Protein AF-A0A948QEV3-F1 (afdb_monomer_lite)

pLDDT: mean 84.81, std 11.42, range [57.59, 97.5]

Foldseek 3Di:
DDLVVLCVLLVQLVVLQVQLVVLQVVLVVVVVVVLVVQVPDPPNVVCVVVVPPPDCVSVVSNVSSVVSNVSSVVSNVVSVVVNVVVD

Secondary structure (DSSP, 8-state):
--HHHHHHHHHHHHHHHHHHHHHHHHHHHHHHHHHHHHTTSTT-HHHHHHT-S--HHHHHHHHHHHHHHHHHHHHHHHHHHHHHHH-

Structure (mmCIF, N/CA/C/O backbone):
data_AF-A0A948QEV3-F1
#
_entry.id   AF-A0A948QEV3-F1
#
loop_
_atom_site.group_PDB
_atom_site.id
_atom_site.type_symbol
_atom_site.label_atom_id
_atom_site.label_alt_id
_atom_site.label_comp_id
_atom_site.label_asym_id
_atom_site.label_entity_id
_atom_site.label_seq_id
_atom_site.pdbx_PDB_ins_code
_atom_site.Cartn_x
_atom_site.Cartn_y
_atom_site.Cartn_z
_atom_site.occupancy
_atom_site.B_iso_or_equiv
_atom_site.auth_seq_id
_atom_site.auth_comp_id
_atom_site.auth_asym_id
_atom_site.auth_atom_id
_atom_site.pdbx_PDB_model_num
ATOM 1 N N . MET A 1 1 ? 8.888 2.530 -25.308 1.00 60.50 1 MET A N 1
ATOM 2 C CA . MET A 1 1 ? 8.574 3.521 -24.251 1.00 60.50 1 MET A CA 1
ATOM 3 C C . MET A 1 1 ? 9.881 4.086 -23.731 1.00 60.50 1 MET A C 1
ATOM 5 O O . MET A 1 1 ? 10.871 3.365 -23.769 1.00 60.50 1 MET A O 1
ATOM 9 N N . LEU A 1 2 ? 9.923 5.350 -23.306 1.00 80.25 2 LEU A N 1
ATOM 10 C CA . LEU A 1 2 ? 11.145 5.923 -22.743 1.00 80.25 2 LEU A CA 1
ATOM 11 C C . LEU A 1 2 ? 11.421 5.246 -21.387 1.00 80.25 2 LEU A C 1
ATOM 13 O O . LEU A 1 2 ? 10.488 4.997 -20.625 1.00 80.25 2 LEU A O 1
ATOM 17 N N . ILE A 1 3 ? 12.689 5.020 -21.027 1.00 82.44 3 ILE A N 1
ATOM 18 C CA . ILE A 1 3 ? 13.089 4.550 -19.678 1.00 82.44 3 ILE A CA 1
ATOM 19 C C . ILE A 1 3 ? 12.457 5.426 -18.579 1.00 82.44 3 ILE A C 1
ATOM 21 O O . ILE A 1 3 ? 12.090 4.952 -17.506 1.00 82.44 3 ILE A O 1
ATOM 25 N N . ARG A 1 4 ? 12.252 6.712 -18.885 1.00 86.31 4 ARG A N 1
ATOM 26 C CA . ARG A 1 4 ? 11.574 7.686 -18.026 1.00 86.31 4 ARG A CA 1
ATOM 27 C C . ARG A 1 4 ? 10.131 7.294 -17.691 1.00 86.31 4 ARG A C 1
ATOM 29 O O . ARG A 1 4 ? 9.733 7.462 -16.546 1.00 86.31 4 ARG A O 1
ATOM 36 N N . ASP A 1 5 ? 9.382 6.731 -18.636 1.00 86.81 5 ASP A N 1
ATOM 37 C CA . ASP A 1 5 ? 8.000 6.284 -18.414 1.00 86.81 5 ASP A CA 1
ATOM 38 C C . ASP A 1 5 ? 7.962 5.064 -17.481 1.00 86.81 5 ASP A C 1
ATOM 40 O O . ASP A 1 5 ? 7.123 4.981 -16.583 1.00 86.81 5 ASP A O 1
ATOM 44 N N . CYS A 1 6 ? 8.931 4.152 -17.630 1.00 88.44 6 CYS A N 1
ATOM 45 C CA . CYS A 1 6 ? 9.082 2.992 -16.748 1.00 88.44 6 CYS A CA 1
ATOM 46 C C . CYS A 1 6 ? 9.427 3.426 -15.318 1.00 88.44 6 CYS A C 1
ATOM 48 O O . CYS A 1 6 ? 8.827 2.937 -14.363 1.00 88.44 6 CYS A O 1
ATOM 50 N N . LEU A 1 7 ? 10.339 4.392 -15.165 1.00 90.12 7 LEU A N 1
ATOM 51 C CA . LEU A 1 7 ? 10.686 4.964 -13.861 1.00 90.12 7 LEU A CA 1
ATOM 52 C C . LEU A 1 7 ? 9.496 5.665 -13.196 1.00 90.12 7 LEU A C 1
ATOM 54 O O . LEU A 1 7 ? 9.350 5.571 -11.980 1.00 90.12 7 LEU A O 1
ATOM 58 N N . ILE A 1 8 ? 8.628 6.327 -13.969 1.00 93.06 8 ILE A N 1
ATOM 59 C CA . ILE A 1 8 ? 7.402 6.939 -13.439 1.00 93.06 8 ILE A CA 1
ATOM 60 C C . ILE A 1 8 ? 6.452 5.858 -12.913 1.00 93.06 8 ILE A C 1
ATOM 62 O O . ILE A 1 8 ? 5.989 5.966 -11.780 1.00 93.06 8 ILE A O 1
ATOM 66 N N . LEU A 1 9 ? 6.198 4.796 -13.686 1.00 93.06 9 LEU A N 1
ATOM 67 C CA . LEU A 1 9 ? 5.339 3.686 -13.253 1.00 93.06 9 LEU A CA 1
ATOM 68 C C . LEU A 1 9 ? 5.879 3.005 -11.992 1.00 93.06 9 LEU A C 1
ATOM 70 O O . LEU A 1 9 ? 5.128 2.773 -11.044 1.00 93.06 9 LEU A O 1
ATOM 74 N N . ILE A 1 10 ? 7.187 2.745 -11.957 1.00 94.25 10 ILE A N 1
ATOM 75 C CA . ILE A 1 10 ? 7.849 2.131 -10.805 1.00 94.25 10 ILE A CA 1
ATOM 76 C C . ILE A 1 10 ? 7.782 3.055 -9.584 1.00 94.25 10 ILE A C 1
ATOM 78 O O . ILE A 1 10 ? 7.450 2.603 -8.490 1.00 94.25 10 ILE A O 1
ATOM 82 N N . GLY A 1 11 ? 8.050 4.350 -9.764 1.00 95.81 11 GLY A N 1
ATOM 83 C CA . GLY A 1 11 ? 8.013 5.338 -8.688 1.00 95.81 11 GLY A CA 1
ATOM 84 C C . GLY A 1 11 ? 6.617 5.510 -8.090 1.00 95.81 11 GLY A C 1
ATOM 85 O O . GLY A 1 11 ? 6.458 5.452 -6.871 1.00 95.81 11 GLY A O 1
ATOM 86 N N . VAL A 1 12 ? 5.590 5.664 -8.932 1.00 96.56 12 VAL A N 1
ATOM 87 C CA . VAL A 1 12 ? 4.194 5.794 -8.481 1.00 96.56 12 VAL A CA 1
ATOM 88 C C . VAL A 1 12 ? 3.703 4.493 -7.843 1.00 96.56 12 VAL A C 1
ATOM 90 O O . VAL A 1 12 ? 3.067 4.536 -6.790 1.00 96.56 12 VAL A O 1
ATOM 93 N N . GLY A 1 13 ? 4.037 3.338 -8.425 1.00 96.38 13 GLY A N 1
ATOM 94 C CA . GLY A 1 13 ? 3.700 2.033 -7.858 1.00 96.38 13 GLY A CA 1
ATOM 95 C C . GLY A 1 13 ? 4.337 1.808 -6.486 1.00 96.38 13 GLY A C 1
ATOM 96 O O . GLY A 1 13 ? 3.658 1.412 -5.537 1.00 96.38 13 GLY A O 1
ATOM 97 N N . GLY A 1 14 ? 5.621 2.149 -6.351 1.00 96.50 14 GLY A N 1
ATOM 98 C CA . GLY A 1 14 ? 6.339 2.113 -5.080 1.00 96.50 14 GLY A CA 1
ATOM 99 C C . GLY A 1 14 ? 5.724 3.041 -4.031 1.00 96.50 14 GLY A C 1
ATOM 100 O O . GLY A 1 14 ? 5.512 2.622 -2.894 1.00 96.50 14 GLY A O 1
ATOM 101 N N . LEU A 1 15 ? 5.362 4.270 -4.412 1.00 97.19 15 LEU A N 1
ATOM 102 C CA . LEU A 1 15 ? 4.688 5.216 -3.518 1.00 97.19 15 LEU A CA 1
ATOM 103 C C . LEU A 1 15 ? 3.356 4.657 -2.996 1.00 97.19 15 LEU A C 1
ATOM 105 O O . LEU A 1 15 ? 3.101 4.697 -1.792 1.00 97.19 15 LEU A O 1
ATOM 109 N N . PHE A 1 16 ? 2.527 4.100 -3.883 1.00 96.69 16 PHE A N 1
ATOM 110 C CA . PHE A 1 16 ? 1.249 3.487 -3.511 1.00 96.69 16 PHE A CA 1
ATOM 111 C C . PHE A 1 16 ? 1.422 2.305 -2.556 1.00 96.69 16 PHE A C 1
ATOM 113 O O . PHE A 1 16 ? 0.664 2.176 -1.595 1.00 96.69 16 PHE A O 1
ATOM 120 N N . LEU A 1 17 ? 2.448 1.479 -2.771 1.00 96.56 17 LEU A N 1
ATOM 121 C CA . LEU A 1 17 ? 2.776 0.380 -1.867 1.00 96.56 17 LEU A CA 1
ATOM 122 C C . LEU A 1 17 ? 3.168 0.871 -0.476 1.00 96.56 17 LEU A C 1
ATOM 124 O O . LEU A 1 17 ? 2.645 0.364 0.515 1.00 96.56 17 LEU A O 1
ATOM 128 N N . VAL A 1 18 ? 4.049 1.871 -0.391 1.00 97.50 18 VAL A N 1
ATOM 129 C CA . VAL A 1 18 ? 4.491 2.429 0.895 1.00 97.50 18 VAL A CA 1
ATOM 130 C C . VAL A 1 18 ? 3.305 3.006 1.664 1.00 97.50 18 VAL A C 1
ATOM 132 O O . VAL A 1 18 ? 3.103 2.661 2.829 1.00 97.50 18 VAL A O 1
ATOM 135 N N . ILE A 1 19 ? 2.482 3.832 1.012 1.00 96.62 19 ILE A N 1
ATOM 136 C CA . ILE A 1 19 ? 1.295 4.427 1.640 1.00 96.62 19 ILE A CA 1
ATOM 137 C C . ILE A 1 19 ? 0.302 3.338 2.056 1.00 96.62 19 ILE A C 1
ATOM 139 O O . ILE A 1 19 ? -0.204 3.369 3.177 1.00 96.62 19 ILE A O 1
ATOM 143 N N . GLY A 1 20 ? 0.051 2.350 1.197 1.00 95.69 20 GLY A N 1
ATOM 144 C CA . GLY A 1 20 ? -0.881 1.267 1.489 1.00 95.69 20 GLY A CA 1
ATOM 145 C C . GLY A 1 20 ? -0.456 0.412 2.689 1.00 95.69 20 GLY A C 1
ATOM 146 O O . GLY A 1 20 ? -1.282 0.108 3.550 1.00 95.69 20 GLY A O 1
ATOM 147 N N . ILE A 1 21 ? 0.839 0.099 2.812 1.00 95.81 21 ILE A N 1
ATOM 148 C CA . ILE A 1 21 ? 1.401 -0.612 3.973 1.00 95.81 21 ILE A CA 1
ATOM 149 C C . ILE A 1 21 ? 1.272 0.235 5.245 1.00 95.81 21 ILE A C 1
ATOM 151 O O . ILE A 1 21 ? 0.866 -0.281 6.291 1.00 95.81 21 ILE A O 1
ATOM 155 N N . LEU A 1 22 ? 1.576 1.534 5.174 1.00 95.50 22 LEU A N 1
ATOM 156 C CA . LEU A 1 22 ? 1.419 2.445 6.311 1.00 95.50 22 LEU A CA 1
ATOM 157 C C . LEU A 1 22 ? -0.043 2.526 6.767 1.00 95.50 22 LEU A C 1
ATOM 159 O O . LEU A 1 22 ? -0.316 2.389 7.956 1.00 95.50 22 LEU A O 1
ATOM 163 N N . MET A 1 23 ? -0.992 2.661 5.839 1.00 92.81 23 MET A N 1
ATOM 164 C CA . MET A 1 23 ? -2.423 2.684 6.159 1.00 92.81 23 MET A CA 1
ATOM 165 C C . MET A 1 23 ? -2.897 1.367 6.777 1.00 92.81 23 MET A C 1
ATOM 167 O O . MET A 1 23 ? -3.586 1.377 7.796 1.00 92.81 23 MET A O 1
ATOM 171 N N . TYR A 1 24 ? -2.496 0.229 6.207 1.00 92.81 24 TYR A N 1
ATOM 172 C CA . TYR A 1 24 ? -2.873 -1.084 6.727 1.00 92.81 24 TYR A CA 1
ATOM 173 C C . TYR A 1 24 ? -2.323 -1.324 8.140 1.00 92.81 24 TYR A C 1
ATOM 175 O O . TYR A 1 24 ? -3.048 -1.770 9.034 1.00 92.81 24 TYR A O 1
ATOM 183 N N . THR A 1 25 ? -1.046 -1.001 8.365 1.00 91.94 25 THR A N 1
ATOM 184 C CA . THR A 1 25 ? -0.405 -1.165 9.678 1.00 91.94 25 THR A CA 1
ATOM 185 C C . THR A 1 25 ? -0.979 -0.212 10.720 1.00 91.94 25 THR A C 1
ATOM 187 O O . THR A 1 25 ? -1.184 -0.628 11.860 1.00 91.94 25 THR A O 1
ATOM 190 N N . TRP A 1 26 ? -1.304 1.027 10.344 1.00 91.38 26 TRP A N 1
ATOM 191 C CA . TRP A 1 26 ? -1.957 1.975 11.243 1.00 91.38 26 TRP A CA 1
ATOM 192 C C . TRP A 1 26 ? -3.379 1.531 11.586 1.00 91.38 26 TRP A C 1
ATOM 194 O O . TRP A 1 26 ? -3.712 1.444 12.763 1.00 91.38 26 TRP A O 1
ATOM 204 N N . GLY A 1 27 ? -4.181 1.126 10.597 1.00 89.19 27 GLY A N 1
ATOM 205 C CA . GLY A 1 27 ? -5.521 0.588 10.843 1.00 89.19 27 GLY A CA 1
ATOM 206 C C . GLY A 1 27 ? -5.504 -0.637 11.761 1.00 89.19 27 GLY A C 1
ATOM 207 O O . GLY A 1 27 ? -6.380 -0.791 12.606 1.00 89.19 27 GLY A O 1
ATOM 208 N N . LYS A 1 28 ? -4.478 -1.496 11.656 1.00 86.69 28 LYS A N 1
ATOM 209 C CA . LYS A 1 28 ? -4.285 -2.625 12.580 1.00 86.69 28 LYS A CA 1
ATOM 210 C C . LYS A 1 28 ? -3.921 -2.167 13.995 1.00 86.69 28 LYS A C 1
ATOM 212 O O . LYS A 1 28 ? -4.519 -2.655 14.945 1.00 86.69 28 LYS A O 1
ATOM 217 N N . ARG A 1 29 ? -2.989 -1.219 14.137 1.00 87.25 29 ARG A N 1
ATOM 218 C CA . ARG A 1 29 ? -2.603 -0.666 15.448 1.00 87.25 29 ARG A CA 1
ATOM 219 C C . ARG A 1 29 ? -3.763 0.027 16.156 1.00 87.25 29 ARG A C 1
ATOM 221 O O . ARG A 1 29 ? -3.864 -0.085 17.372 1.00 87.25 29 ARG A O 1
ATOM 228 N N . GLU A 1 30 ? -4.617 0.717 15.407 1.00 85.19 30 GLU A N 1
ATOM 229 C CA . GLU A 1 30 ? -5.784 1.406 15.959 1.00 85.19 30 GLU A CA 1
ATOM 230 C C . GLU A 1 30 ? -6.790 0.405 16.544 1.00 85.19 30 GLU A C 1
ATOM 232 O O . GLU A 1 30 ? -7.248 0.580 17.672 1.00 85.19 30 GLU A O 1
ATOM 237 N N . GLU A 1 31 ? -7.067 -0.694 15.831 1.00 83.75 31 GLU A N 1
ATOM 238 C CA . GLU A 1 31 ? -7.901 -1.777 16.369 1.00 83.75 31 GLU A CA 1
ATOM 239 C C . GLU A 1 31 ? -7.280 -2.420 17.606 1.00 83.75 31 GLU A C 1
ATOM 241 O O . GLU A 1 31 ? -7.954 -2.559 18.624 1.00 83.75 31 GLU A O 1
ATOM 246 N N . ASP A 1 32 ? -5.996 -2.781 17.544 1.00 82.50 32 ASP A N 1
ATOM 247 C CA . ASP A 1 32 ? -5.312 -3.455 18.651 1.00 82.50 32 ASP A CA 1
ATOM 248 C C . ASP A 1 32 ? -5.289 -2.574 19.916 1.00 82.50 32 ASP A C 1
ATOM 250 O O . ASP A 1 32 ? -5.506 -3.062 21.028 1.00 82.50 32 ASP A O 1
ATOM 254 N N . SER A 1 33 ? -5.065 -1.265 19.757 1.00 83.25 33 SER A N 1
ATOM 255 C CA . SER A 1 33 ? -5.119 -0.292 20.853 1.00 83.25 33 SER A CA 1
ATOM 256 C C . SER A 1 33 ? -6.527 -0.191 21.443 1.00 83.25 33 SER A C 1
ATOM 258 O O . SER A 1 33 ? -6.690 -0.245 22.662 1.00 83.25 33 SER A O 1
ATOM 260 N N . TYR A 1 34 ? -7.552 -0.120 20.590 1.00 77.19 34 TYR A N 1
ATOM 261 C CA . TYR A 1 34 ? -8.945 -0.043 21.022 1.00 77.19 34 TYR A CA 1
ATOM 262 C C . TYR A 1 34 ? -9.367 -1.275 21.829 1.00 77.19 34 TYR A C 1
ATOM 264 O O . TYR A 1 34 ? -9.834 -1.140 22.961 1.00 77.19 34 TYR A O 1
ATOM 272 N N . TYR A 1 35 ? -9.136 -2.483 21.302 1.00 74.06 35 TYR A N 1
ATOM 273 C CA . TYR A 1 35 ? -9.477 -3.721 22.010 1.00 74.06 35 TYR A CA 1
ATOM 274 C C . TYR A 1 35 ? -8.738 -3.841 23.345 1.00 74.06 35 TYR A C 1
ATOM 276 O O . TYR A 1 35 ? -9.297 -4.338 24.325 1.00 74.06 35 TYR A O 1
ATOM 284 N N . ARG A 1 36 ? -7.497 -3.344 23.417 1.00 79.81 36 ARG A N 1
ATOM 285 C CA . ARG A 1 36 ? -6.715 -3.332 24.655 1.00 79.81 36 ARG A CA 1
ATOM 286 C C . ARG A 1 36 ? -7.293 -2.391 25.712 1.00 79.81 36 ARG A C 1
ATOM 288 O O . ARG A 1 36 ? -7.207 -2.715 26.893 1.00 79.81 36 ARG A O 1
ATOM 295 N N . GLU A 1 37 ? -7.855 -1.251 25.324 1.00 78.94 37 GLU A N 1
ATOM 296 C CA . GLU A 1 37 ? -8.507 -0.326 26.260 1.00 78.94 37 GLU A CA 1
ATOM 297 C C . GLU A 1 37 ? -9.878 -0.841 26.721 1.00 78.94 37 GLU A C 1
ATOM 299 O O . GLU A 1 37 ? -10.184 -0.762 27.912 1.00 78.94 37 GLU A O 1
ATOM 304 N N . VAL A 1 38 ? -10.661 -1.465 25.832 1.00 75.94 38 VAL A N 1
ATOM 305 C CA . VAL A 1 38 ? -11.926 -2.132 26.205 1.00 75.94 38 VAL A CA 1
ATOM 306 C C . VAL A 1 38 ? -11.671 -3.258 27.211 1.00 75.94 38 VAL A C 1
ATOM 308 O O . VAL A 1 38 ? -12.329 -3.322 28.245 1.00 75.94 38 VAL A O 1
ATOM 311 N N . ALA A 1 39 ? -10.648 -4.090 26.988 1.00 71.38 39 ALA A N 1
ATOM 312 C CA . ALA A 1 39 ? -10.300 -5.187 27.895 1.00 71.38 39 ALA A CA 1
ATOM 313 C C . ALA A 1 39 ? -9.878 -4.732 29.310 1.00 71.38 39 ALA A C 1
ATOM 315 O O . ALA A 1 39 ? -9.926 -5.524 30.250 1.00 71.38 39 ALA A O 1
ATOM 316 N N . LYS A 1 40 ? -9.457 -3.471 29.483 1.00 77.69 40 LYS A N 1
ATOM 317 C CA . LYS A 1 40 ? -9.086 -2.904 30.791 1.00 77.69 40 LYS A CA 1
ATOM 318 C C . LYS A 1 40 ? -10.275 -2.325 31.561 1.00 77.69 40 L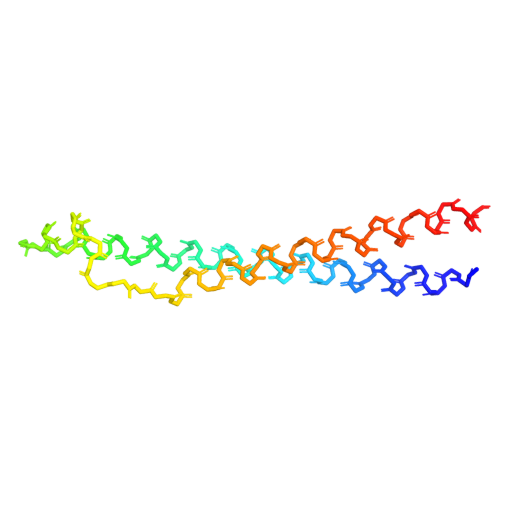YS A C 1
ATOM 320 O O . LYS A 1 40 ? -10.117 -2.033 32.746 1.00 77.69 40 LYS A O 1
ATOM 325 N N . ARG A 1 41 ? -11.441 -2.128 30.929 1.00 73.06 41 ARG A N 1
ATOM 326 C CA . ARG A 1 41 ? -12.638 -1.614 31.612 1.00 73.06 41 ARG A CA 1
ATOM 327 C C . ARG A 1 41 ? -13.315 -2.727 32.426 1.00 73.06 41 ARG A C 1
ATOM 329 O O . ARG A 1 41 ? -13.791 -3.703 31.844 1.00 73.06 41 ARG A O 1
ATOM 336 N N . PRO A 1 42 ? -13.402 -2.606 33.764 1.00 63.47 42 PRO A N 1
ATOM 337 C CA . PRO A 1 42 ? -14.092 -3.597 34.580 1.00 63.47 42 PRO A CA 1
ATOM 338 C C . PRO A 1 42 ? -15.604 -3.562 34.307 1.00 63.47 42 PRO A C 1
ATOM 340 O O . PRO A 1 42 ? -16.225 -2.504 34.367 1.00 63.47 42 PRO A O 1
ATOM 343 N N . GLY A 1 43 ? -16.189 -4.729 34.025 1.00 66.38 43 GLY A N 1
ATOM 344 C CA . GLY A 1 43 ? -17.634 -4.905 33.816 1.00 66.38 43 GLY A CA 1
ATOM 345 C C . GLY A 1 43 ? -18.122 -4.790 32.368 1.00 66.38 43 GLY A C 1
ATOM 346 O O . GLY A 1 43 ? -19.293 -5.059 32.122 1.00 66.38 43 GLY A O 1
ATOM 347 N N . ASP A 1 44 ? -17.248 -4.462 31.410 1.00 64.31 44 ASP A N 1
ATOM 348 C CA . ASP A 1 44 ? -17.627 -4.218 30.008 1.00 64.31 44 ASP A CA 1
ATOM 349 C C . ASP A 1 44 ? -17.229 -5.371 29.069 1.00 64.31 44 ASP A C 1
ATOM 351 O O . ASP A 1 44 ? -1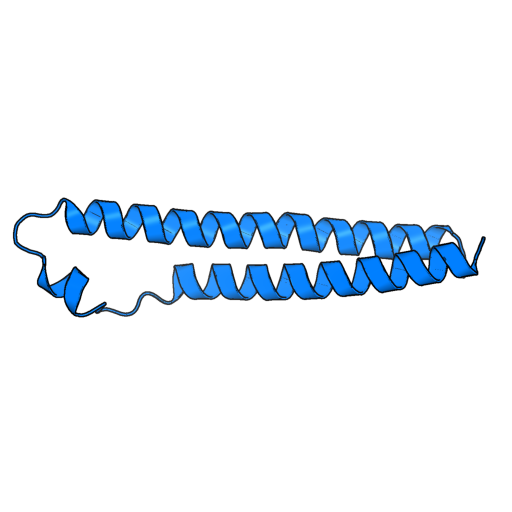6.666 -5.206 27.988 1.00 64.31 44 ASP A O 1
ATOM 355 N N . THR A 1 45 ? -17.487 -6.604 29.508 1.00 66.94 45 THR A N 1
ATOM 356 C CA . THR A 1 45 ? -17.249 -7.807 28.690 1.00 66.94 45 THR A CA 1
ATOM 357 C C . THR A 1 45 ? -18.280 -7.933 27.568 1.00 66.94 45 THR A C 1
ATOM 359 O O . THR A 1 45 ? -18.047 -8.636 26.586 1.00 66.94 45 THR A O 1
ATOM 362 N N . ARG A 1 46 ? -19.421 -7.243 27.701 1.00 67.44 46 ARG A N 1
ATOM 363 C CA . ARG A 1 46 ? -20.514 -7.287 26.730 1.00 67.44 46 ARG A CA 1
ATOM 364 C C . ARG A 1 46 ? -20.129 -6.613 25.419 1.00 67.44 46 ARG A C 1
ATOM 366 O O . ARG A 1 4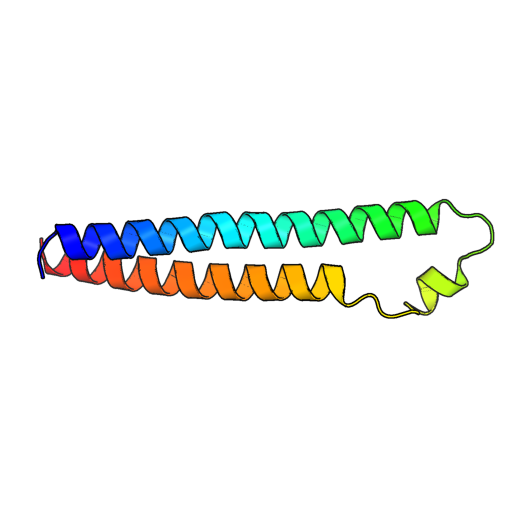6 ? -20.328 -7.221 24.378 1.00 67.44 46 ARG A O 1
ATOM 373 N N . GLU A 1 47 ? -19.507 -5.433 25.464 1.00 66.81 47 GLU A N 1
ATOM 374 C CA . GLU A 1 47 ? -19.034 -4.728 24.262 1.00 66.81 47 GLU A CA 1
ATOM 375 C C . GLU A 1 47 ? -17.947 -5.534 23.519 1.00 66.81 47 GLU A C 1
ATOM 377 O O . GLU A 1 47 ? -17.961 -5.617 22.290 1.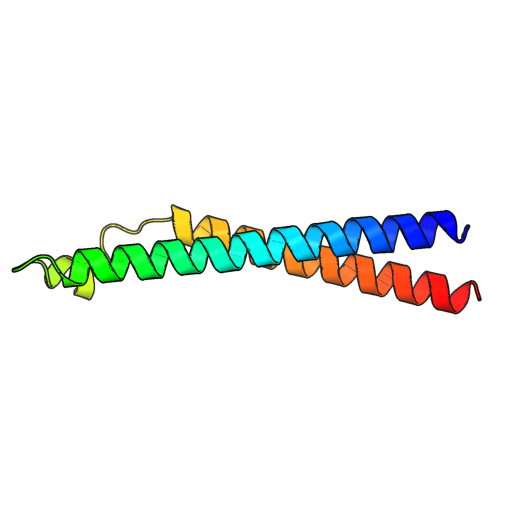00 66.81 47 GLU A O 1
ATOM 382 N N . PHE A 1 48 ? -17.070 -6.231 24.255 1.00 66.94 48 PHE A N 1
ATOM 383 C CA . PHE A 1 48 ? -16.064 -7.130 23.674 1.00 66.94 48 PHE A CA 1
ATOM 384 C C . PHE A 1 48 ? -16.680 -8.381 23.019 1.00 66.94 48 PHE A C 1
ATOM 386 O O . PHE A 1 48 ? -16.254 -8.791 21.940 1.00 66.94 48 PHE A O 1
ATOM 393 N N . MET A 1 49 ? -17.688 -8.995 23.649 1.00 67.50 49 MET A N 1
ATOM 394 C CA . MET A 1 49 ? -18.363 -10.178 23.101 1.00 67.50 49 MET A CA 1
ATOM 395 C C . MET A 1 49 ? -19.296 -9.837 21.931 1.00 67.50 49 MET A C 1
ATOM 397 O O . MET A 1 49 ? -19.338 -10.581 20.954 1.00 67.50 49 MET A O 1
ATOM 401 N N . GLU A 1 50 ? -20.026 -8.722 22.007 1.00 71.25 50 GLU A N 1
ATOM 402 C CA . GLU A 1 50 ? -21.050 -8.345 21.024 1.00 71.25 50 GLU A CA 1
ATOM 403 C C . GLU A 1 50 ? -20.474 -7.619 19.795 1.00 71.25 50 GLU A C 1
ATOM 405 O O . GLU A 1 50 ? -21.189 -7.478 18.804 1.00 71.25 50 GLU A O 1
ATOM 410 N N . HIS A 1 51 ? -19.204 -7.175 19.819 1.00 65.81 51 HIS A N 1
ATOM 411 C CA . HIS A 1 51 ? -18.593 -6.357 18.750 1.00 65.81 51 HIS A CA 1
ATOM 412 C C . HIS A 1 51 ? -19.491 -5.175 18.332 1.00 65.81 51 HIS A C 1
ATOM 414 O O . HIS A 1 51 ? -19.558 -4.781 17.163 1.00 65.81 51 HIS A O 1
ATOM 420 N N . TRP A 1 52 ? -20.222 -4.625 19.301 1.00 57.59 52 TRP A N 1
ATOM 421 C CA . TRP A 1 52 ? -21.246 -3.617 19.085 1.00 57.59 52 TRP A CA 1
ATOM 422 C C . TRP A 1 52 ? -20.949 -2.402 19.963 1.00 57.59 52 TRP A C 1
ATOM 424 O O . TRP A 1 52 ? -20.770 -2.582 21.165 1.00 57.59 52 TRP A O 1
ATOM 434 N N . PRO A 1 53 ? -20.926 -1.173 19.415 1.00 67.75 53 PRO A N 1
ATOM 435 C CA . PRO A 1 53 ? -21.323 -0.784 18.060 1.00 67.75 53 PRO A CA 1
ATOM 436 C C . PRO A 1 53 ? -20.247 -1.061 16.989 1.00 67.75 53 PRO A C 1
ATOM 438 O O . PRO A 1 53 ? -19.054 -0.906 17.257 1.00 67.75 53 PRO A O 1
ATOM 441 N N . PRO A 1 54 ? -20.641 -1.388 15.742 1.00 64.12 54 PRO A N 1
ATOM 442 C CA . PRO A 1 54 ? -19.695 -1.547 14.644 1.00 64.12 54 PRO A CA 1
ATOM 443 C C . PRO A 1 54 ? -18.970 -0.221 14.382 1.00 64.12 54 PRO A C 1
ATOM 445 O O . PRO A 1 54 ? -19.595 0.798 14.082 1.00 64.12 54 PRO A O 1
ATOM 448 N N . ARG A 1 55 ? -17.637 -0.220 14.492 1.00 67.88 55 ARG A N 1
ATOM 449 C CA . ARG A 1 55 ? -16.790 0.945 14.194 1.00 67.88 55 ARG A CA 1
ATOM 450 C C . ARG A 1 55 ? -16.195 0.792 12.787 1.00 67.88 55 ARG A C 1
ATOM 452 O O . ARG A 1 55 ? -15.223 0.062 12.618 1.00 67.88 55 ARG A O 1
ATOM 459 N N . PRO A 1 56 ? -16.735 1.479 11.763 1.00 71.50 56 PRO A N 1
ATOM 460 C CA . PRO A 1 56 ? -16.292 1.299 10.377 1.00 71.50 56 PRO A CA 1
ATOM 461 C C . PRO A 1 56 ? -14.925 1.934 10.079 1.00 71.50 56 PRO A C 1
ATOM 463 O O . PRO A 1 56 ? -14.313 1.614 9.067 1.00 71.50 56 PRO A O 1
ATOM 466 N N . GLN A 1 57 ? -14.439 2.834 10.938 1.00 72.94 57 GLN A N 1
ATOM 467 C CA . GLN A 1 57 ? -13.231 3.641 10.719 1.00 72.94 57 GLN A CA 1
ATOM 468 C C . GLN A 1 57 ? -11.941 2.810 10.556 1.00 72.94 57 GLN A C 1
ATOM 470 O O . GLN A 1 57 ? -11.275 2.972 9.529 1.00 72.94 57 GLN A O 1
ATOM 475 N N . PRO A 1 58 ? -11.581 1.897 11.483 1.00 77.44 58 PRO A N 1
ATOM 476 C CA . PRO A 1 58 ? -10.385 1.072 11.311 1.00 77.44 58 PRO A CA 1
ATOM 477 C C . PRO A 1 58 ? -10.495 0.099 10.129 1.00 77.44 58 PRO A C 1
ATOM 479 O O . PRO A 1 58 ? -9.535 -0.071 9.373 1.00 77.44 58 PRO A O 1
ATOM 482 N N . GLY A 1 59 ? -11.683 -0.476 9.915 1.00 78.94 59 GLY A N 1
ATOM 483 C CA . GLY A 1 59 ? -11.952 -1.354 8.776 1.00 78.94 59 GLY A CA 1
ATOM 484 C C . GLY A 1 59 ? -11.778 -0.635 7.436 1.00 78.94 59 GLY A C 1
ATOM 485 O O . GLY A 1 59 ? -11.097 -1.143 6.547 1.00 78.94 59 GLY A O 1
ATOM 486 N N . ALA A 1 60 ? -12.313 0.581 7.303 1.00 85.50 60 ALA A N 1
ATOM 487 C CA . ALA A 1 60 ? -12.184 1.389 6.092 1.00 85.50 60 ALA A CA 1
ATOM 488 C C . ALA A 1 60 ? -10.721 1.741 5.779 1.00 85.50 60 ALA A C 1
ATOM 490 O O . ALA A 1 60 ? -10.304 1.645 4.624 1.00 85.50 60 ALA A O 1
ATOM 491 N N . LEU A 1 61 ? -9.921 2.087 6.796 1.00 87.88 61 LEU A N 1
ATOM 492 C CA . LEU A 1 61 ? -8.504 2.415 6.613 1.00 87.88 61 LEU A CA 1
ATOM 493 C C . LEU A 1 61 ? -7.686 1.196 6.158 1.00 87.88 61 LEU A C 1
ATOM 495 O O . LEU A 1 61 ? -6.841 1.311 5.269 1.00 87.88 61 LEU A O 1
ATOM 499 N N . LYS A 1 62 ? -7.979 0.010 6.706 1.00 88.38 62 LYS A N 1
ATOM 500 C CA . LYS A 1 62 ? -7.364 -1.247 6.261 1.00 88.38 62 LYS A CA 1
ATOM 501 C C . LYS A 1 62 ? -7.739 -1.597 4.827 1.00 88.38 62 LYS A C 1
ATOM 503 O O . LYS A 1 62 ? -6.853 -1.944 4.051 1.00 88.38 62 LYS A O 1
ATOM 508 N N . ILE A 1 63 ? -9.020 -1.488 4.468 1.00 91.00 63 ILE A N 1
ATOM 509 C CA . ILE A 1 63 ? -9.504 -1.780 3.109 1.00 91.00 63 ILE A CA 1
ATOM 510 C C . ILE A 1 63 ? -8.857 -0.823 2.103 1.00 91.00 63 ILE A C 1
ATOM 512 O O . ILE A 1 63 ? -8.333 -1.273 1.086 1.00 91.00 63 ILE A O 1
ATOM 516 N N . GLY A 1 64 ? -8.810 0.476 2.416 1.00 92.31 64 GLY A N 1
ATOM 517 C CA . GLY A 1 64 ? -8.107 1.468 1.601 1.00 92.31 64 GLY A CA 1
ATOM 518 C C . GLY A 1 64 ? -6.622 1.138 1.427 1.00 92.31 64 GLY A C 1
ATOM 519 O O . GLY A 1 64 ? -6.112 1.174 0.308 1.00 92.31 64 GLY A O 1
ATOM 520 N N . GLY A 1 65 ? -5.949 0.723 2.507 1.00 94.00 65 GLY A N 1
ATOM 521 C CA . GLY A 1 65 ? -4.558 0.269 2.467 1.00 94.00 65 GLY A CA 1
ATOM 522 C C . GLY A 1 65 ? -4.344 -0.954 1.568 1.00 94.00 65 GLY A C 1
ATOM 523 O O . GLY A 1 65 ? -3.425 -0.957 0.753 1.00 94.00 65 GLY A O 1
ATOM 524 N N . VAL A 1 66 ? -5.217 -1.964 1.647 1.00 96.31 66 VAL A N 1
ATOM 525 C CA . VAL A 1 66 ? -5.152 -3.166 0.792 1.00 96.31 66 VAL A CA 1
ATOM 526 C C . VAL A 1 66 ? -5.349 -2.817 -0.684 1.00 96.31 66 VAL A C 1
ATOM 528 O O . VAL A 1 66 ? -4.598 -3.303 -1.530 1.00 96.31 66 VAL A O 1
ATOM 531 N N . ILE A 1 67 ? -6.307 -1.942 -1.005 1.00 96.06 67 ILE A N 1
ATOM 532 C CA . ILE A 1 67 ? -6.533 -1.478 -2.383 1.00 96.06 67 ILE A CA 1
ATOM 533 C C . ILE A 1 67 ? -5.301 -0.723 -2.900 1.00 96.06 67 ILE A C 1
ATOM 535 O O . ILE A 1 67 ? -4.855 -0.966 -4.022 1.00 96.06 67 ILE A O 1
ATOM 539 N N . ALA A 1 68 ? -4.710 0.150 -2.079 1.00 96.69 68 ALA A N 1
ATOM 540 C CA . ALA A 1 68 ? -3.502 0.887 -2.442 1.00 96.69 68 ALA A CA 1
ATOM 541 C C . ALA A 1 68 ? -2.299 -0.043 -2.683 1.00 96.69 68 ALA A C 1
ATOM 543 O O . ALA A 1 68 ? -1.578 0.139 -3.663 1.00 96.69 68 ALA A O 1
ATOM 544 N N . ILE A 1 69 ? -2.121 -1.075 -1.849 1.00 97.00 69 ILE A N 1
ATOM 545 C CA . ILE A 1 69 ? -1.096 -2.115 -2.033 1.00 97.00 69 ILE A CA 1
ATOM 546 C C . ILE A 1 69 ? -1.300 -2.845 -3.363 1.00 97.00 69 ILE A C 1
ATOM 548 O O . ILE A 1 69 ? -0.345 -3.008 -4.121 1.00 97.00 69 ILE A O 1
ATOM 552 N N . ALA A 1 70 ? -2.533 -3.262 -3.663 1.00 97.44 70 ALA A N 1
ATOM 553 C CA . ALA A 1 70 ? -2.846 -3.971 -4.900 1.00 97.44 70 ALA A CA 1
ATOM 554 C C . ALA A 1 70 ? -2.538 -3.110 -6.136 1.00 97.44 70 ALA A C 1
ATOM 556 O O . ALA A 1 70 ? -1.851 -3.568 -7.050 1.00 97.44 70 ALA A O 1
ATOM 557 N N . LEU A 1 71 ? -2.973 -1.846 -6.139 1.00 96.94 71 LEU A N 1
ATOM 558 C CA . LEU A 1 71 ? -2.690 -0.900 -7.224 1.00 96.94 71 LEU A CA 1
ATOM 559 C C . LEU A 1 71 ? -1.188 -0.639 -7.379 1.00 96.94 71 LEU A C 1
ATOM 561 O O . LEU A 1 71 ? -0.667 -0.692 -8.492 1.00 96.94 71 LEU A O 1
ATOM 565 N N . GLY A 1 72 ? -0.481 -0.408 -6.271 1.00 96.94 72 GLY A N 1
ATOM 566 C CA . GLY A 1 72 ? 0.965 -0.203 -6.284 1.00 96.94 72 GLY A CA 1
ATOM 567 C C . GLY A 1 72 ? 1.725 -1.416 -6.826 1.00 96.94 72 GLY A C 1
ATOM 568 O O . GLY A 1 72 ? 2.639 -1.261 -7.635 1.00 96.94 72 GLY A O 1
ATOM 569 N N . GLY A 1 73 ? 1.294 -2.625 -6.456 1.00 97.06 73 GLY A N 1
ATOM 570 C CA . GLY A 1 73 ? 1.836 -3.880 -6.972 1.00 97.06 73 GLY A CA 1
ATOM 571 C C . GLY A 1 73 ? 1.631 -4.041 -8.479 1.00 97.06 73 GLY A C 1
ATOM 572 O O . GLY A 1 73 ? 2.586 -4.338 -9.192 1.00 97.06 73 GLY A O 1
ATOM 573 N N . VAL A 1 74 ? 0.422 -3.779 -8.986 1.00 97.06 74 VAL A N 1
ATOM 574 C CA . VAL A 1 74 ? 0.134 -3.832 -10.432 1.00 97.06 74 VAL A CA 1
ATOM 575 C C . VAL A 1 74 ? 1.010 -2.843 -11.207 1.00 97.06 74 VAL A C 1
ATOM 577 O O . VAL A 1 74 ? 1.588 -3.210 -12.230 1.00 97.06 74 VAL A O 1
ATOM 580 N N . LEU A 1 75 ? 1.161 -1.614 -10.704 1.00 95.12 75 LEU A N 1
ATOM 581 C CA . LEU A 1 75 ? 2.003 -0.591 -11.331 1.00 95.12 75 LEU A CA 1
ATOM 582 C C . LEU A 1 75 ? 3.489 -0.974 -11.331 1.00 95.12 75 LEU A C 1
ATOM 584 O O . LEU A 1 75 ? 4.161 -0.780 -12.344 1.00 95.12 75 LEU A O 1
ATOM 588 N N . LEU A 1 76 ? 3.993 -1.561 -10.239 1.00 95.50 76 LEU A N 1
ATOM 589 C CA . LEU A 1 76 ? 5.366 -2.067 -10.173 1.00 95.50 76 LEU A CA 1
ATOM 590 C C . LEU A 1 76 ? 5.611 -3.203 -11.164 1.00 95.50 76 LEU A C 1
ATOM 592 O O . LEU A 1 76 ? 6.629 -3.194 -11.851 1.00 95.50 76 LEU A O 1
ATOM 596 N N . VAL A 1 77 ? 4.691 -4.167 -11.254 1.00 95.81 77 VAL A N 1
ATOM 597 C CA . VAL A 1 77 ? 4.816 -5.296 -12.186 1.00 95.81 77 VAL A CA 1
ATOM 598 C C . VAL A 1 77 ? 4.803 -4.793 -13.626 1.00 95.81 77 VAL A C 1
ATOM 600 O O . VAL A 1 77 ? 5.698 -5.135 -14.394 1.00 95.81 77 VAL A O 1
ATOM 603 N N . ALA A 1 78 ? 3.848 -3.931 -13.984 1.00 93.50 78 ALA A N 1
ATOM 604 C CA . ALA A 1 78 ? 3.775 -3.354 -15.322 1.00 93.50 78 ALA A CA 1
ATOM 605 C C . ALA A 1 78 ? 5.040 -2.547 -15.661 1.00 93.50 78 ALA A C 1
ATOM 607 O O . ALA A 1 78 ? 5.662 -2.778 -16.696 1.00 93.50 78 ALA A O 1
ATOM 608 N N . GLY A 1 79 ? 5.466 -1.647 -14.768 1.00 92.31 79 GLY A N 1
ATOM 609 C CA . GLY A 1 79 ? 6.677 -0.847 -14.951 1.00 92.31 79 GLY A CA 1
ATOM 610 C C . GLY A 1 79 ? 7.946 -1.697 -15.062 1.00 92.31 79 GLY A C 1
ATOM 611 O O . GLY A 1 79 ? 8.792 -1.421 -15.908 1.00 92.31 79 GLY A O 1
ATOM 612 N N . GLY A 1 80 ? 8.059 -2.762 -14.263 1.00 91.50 80 GLY A N 1
ATOM 613 C CA . GLY A 1 80 ? 9.176 -3.706 -14.311 1.00 91.50 80 GLY A CA 1
ATOM 614 C C . GLY A 1 80 ? 9.225 -4.501 -15.615 1.00 91.50 80 GLY A C 1
ATOM 615 O O . GLY A 1 80 ? 10.283 -4.580 -16.235 1.00 91.50 80 GLY A O 1
ATOM 616 N N . VAL A 1 81 ? 8.085 -5.026 -16.075 1.00 92.88 81 VAL A N 1
ATOM 617 C CA . VAL A 1 81 ? 7.983 -5.735 -17.363 1.00 92.88 81 VAL A CA 1
ATOM 618 C C . VAL A 1 81 ? 8.350 -4.811 -18.521 1.00 92.88 81 VAL A C 1
ATOM 620 O O . VAL A 1 81 ? 9.147 -5.193 -19.374 1.00 92.88 81 VAL A O 1
ATOM 623 N N . PHE A 1 82 ? 7.833 -3.580 -18.542 1.00 89.94 82 PHE A N 1
ATOM 624 C CA . PHE A 1 82 ? 8.184 -2.620 -19.589 1.00 89.94 82 PHE A CA 1
ATOM 625 C C . PHE A 1 82 ? 9.659 -2.217 -19.554 1.00 89.94 82 PHE A C 1
ATOM 627 O O . PHE A 1 82 ? 10.256 -2.066 -20.615 1.00 89.94 82 PHE A O 1
ATOM 634 N N . CYS A 1 83 ? 10.256 -2.088 -18.367 1.00 88.12 83 CYS A N 1
ATOM 635 C CA . CYS A 1 83 ? 11.681 -1.795 -18.226 1.00 88.12 83 CYS A CA 1
ATOM 636 C C . CYS A 1 83 ? 12.545 -2.944 -18.767 1.00 88.12 83 CYS A C 1
ATOM 638 O O . CYS A 1 83 ? 13.487 -2.700 -19.512 1.00 88.12 83 CYS A O 1
ATOM 640 N N . LEU A 1 84 ? 12.183 -4.194 -18.451 1.00 87.56 84 LEU A N 1
ATOM 641 C CA . LEU A 1 84 ? 12.879 -5.389 -18.939 1.00 87.56 84 LEU A CA 1
ATOM 642 C C . LEU A 1 84 ? 12.763 -5.569 -20.455 1.00 87.56 84 LEU A C 1
ATOM 644 O O . LEU A 1 84 ? 13.715 -6.010 -21.079 1.00 87.56 84 LEU A O 1
ATOM 648 N N . LEU A 1 85 ? 11.614 -5.233 -21.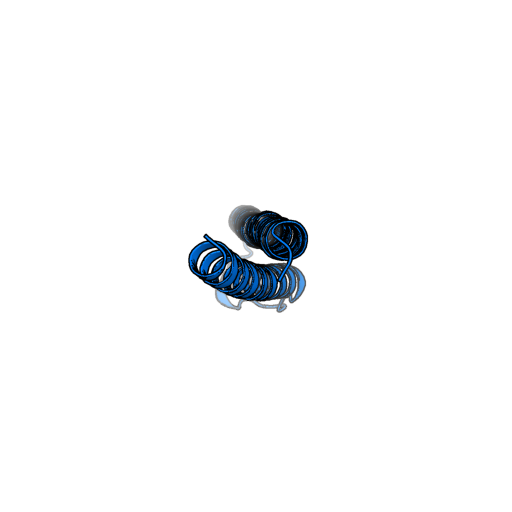046 1.00 86.56 85 LEU A N 1
ATOM 649 C CA . LEU A 1 85 ? 11.412 -5.279 -22.500 1.00 86.56 85 LEU A CA 1
ATOM 650 C C . LEU A 1 85 ? 12.090 -4.120 -23.245 1.00 86.56 85 LEU A C 1
ATOM 652 O O . LEU A 1 85 ? 12.243 -4.186 -24.462 1.00 86.56 85 LEU A O 1
ATOM 656 N N .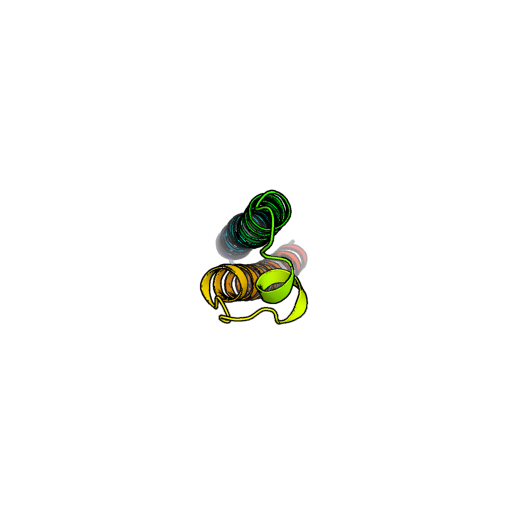 ALA A 1 86 ? 12.414 -3.036 -22.540 1.00 78.00 86 ALA A N 1
ATOM 657 C CA . ALA A 1 86 ? 13.081 -1.863 -23.096 1.00 78.00 86 ALA A CA 1
ATOM 658 C C . ALA A 1 86 ? 14.616 -1.917 -22.973 1.00 78.00 86 ALA A C 1
ATOM 660 O O . ALA A 1 86 ? 15.278 -1.028 -23.513 1.00 78.00 86 ALA A O 1
ATOM 661 N N . LEU A 1 87 ? 15.148 -2.908 -22.248 1.00 69.19 87 LEU A N 1
ATOM 662 C CA . LEU A 1 87 ? 16.573 -3.220 -22.120 1.00 69.19 87 LEU A CA 1
ATOM 663 C C . LEU A 1 87 ? 17.038 -4.088 -23.298 1.00 69.19 87 LEU A C 1
ATOM 665 O O . LEU A 1 87 ? 18.148 -3.815 -23.803 1.00 69.19 87 LEU A O 1
#

Sequence (87 aa):
MLIRDCLILIGVGGLFLVIGILMYTWGKREEDSYYREVAKRPGDTREFMEHWPPRPQPGALKIGGVIAIALGGVLLVAGGVFCLLAL

Radius of gyration: 19.54 Å; chains: 1; bounding box: 38×18×59 Å